Protein AF-D3YWL4-F1 (afdb_monomer_lite)

Foldseek 3Di:
DDPVVVVVVVVVVVVVVVCVVVVVVVDDDDDPPDVVVQQQDWDWDPDPDIDTDGSVVQPVVHDDDDDDDPDPPDPVSVVVVVVVVVPDD

Sequence (89 aa):
MGMWSIGVGAVGAAAVALLLANTDMFLSKPRKAALEYLEDIDLKTLEKEPRTFKAKELWEKNGAVIMAVRRPGCFLCRAEAADLMSLKP

Secondary structure (DSSP, 8-state):
--HHHHHHHHHHHHHHHHHHHTGGGTSPPPPP--HHHHHTPEEE--SSSPPEEEGGGGTSSS-------S-TT-HHHHHHHHHHHHS--

InterPro domains:
  IPR032801 Peroxiredoxin-like 2A/B/C [PTHR28630] (1-89)

Structure (mmCIF, N/CA/C/O backbone):
data_AF-D3YWL4-F1
#
_entry.id   AF-D3YWL4-F1
#
loop_
_atom_site.group_PDB
_atom_site.id
_atom_site.type_symbol
_atom_site.label_atom_id
_atom_site.label_alt_id
_atom_site.label_comp_id
_atom_site.label_asym_id
_atom_site.label_entity_id
_atom_site.label_seq_id
_atom_site.pdbx_PDB_ins_code
_atom_site.Cartn_x
_atom_site.Cartn_y
_atom_site.Cartn_z
_atom_site.occupancy
_atom_site.B_iso_or_equiv
_atom_site.auth_seq_id
_atom_site.auth_comp_id
_atom_site.auth_asym_id
_atom_site.auth_atom_id
_atom_site.pdbx_PDB_model_num
ATOM 1 N N . MET A 1 1 ? 35.594 9.985 -40.127 1.00 56.44 1 MET A N 1
ATOM 2 C CA . MET A 1 1 ? 34.726 9.467 -39.045 1.00 56.44 1 MET A CA 1
ATOM 3 C C . MET A 1 1 ? 34.791 7.952 -39.118 1.00 56.44 1 MET A C 1
ATOM 5 O O . MET A 1 1 ? 34.144 7.359 -39.966 1.00 56.44 1 MET A O 1
ATOM 9 N N . GLY A 1 2 ? 35.741 7.362 -38.392 1.00 59.91 2 GLY A N 1
ATOM 10 C CA . GLY A 1 2 ? 36.121 5.955 -38.548 1.00 59.91 2 GLY A CA 1
ATOM 11 C C . GLY A 1 2 ? 35.232 5.006 -37.748 1.00 59.91 2 GLY A C 1
ATOM 12 O O . GLY A 1 2 ? 34.503 5.440 -36.860 1.00 59.91 2 GLY A O 1
ATOM 13 N N . MET A 1 3 ? 35.357 3.710 -38.040 1.00 65.94 3 MET A N 1
ATOM 14 C CA . MET A 1 3 ? 34.695 2.560 -37.394 1.00 65.94 3 MET A CA 1
ATOM 15 C C . MET A 1 3 ? 34.527 2.686 -35.860 1.00 65.94 3 MET A C 1
ATOM 17 O O . MET A 1 3 ? 33.530 2.248 -35.292 1.00 65.94 3 MET A O 1
ATOM 21 N N . TRP A 1 4 ? 35.471 3.357 -35.197 1.00 67.12 4 TRP A N 1
ATOM 22 C CA . TRP A 1 4 ? 35.474 3.676 -33.768 1.00 67.12 4 TRP A CA 1
ATOM 23 C C . TRP A 1 4 ? 34.278 4.509 -33.284 1.00 67.12 4 TRP A C 1
ATOM 25 O O . TRP A 1 4 ? 33.747 4.238 -32.210 1.00 67.12 4 TRP A O 1
ATOM 35 N N . SER A 1 5 ? 33.813 5.492 -34.060 1.00 72.56 5 SER A N 1
ATOM 36 C CA . SER A 1 5 ? 32.684 6.348 -33.662 1.00 72.56 5 SER A CA 1
ATOM 37 C C . SER A 1 5 ? 31.359 5.578 -33.644 1.00 72.56 5 SER A C 1
ATOM 39 O O . SER A 1 5 ? 30.530 5.798 -32.765 1.00 72.56 5 SER A O 1
ATOM 41 N N . ILE A 1 6 ? 31.186 4.637 -34.579 1.00 77.44 6 ILE A N 1
ATOM 42 C CA . ILE A 1 6 ? 30.005 3.764 -34.652 1.00 77.44 6 ILE A CA 1
ATOM 43 C C . ILE A 1 6 ? 30.032 2.749 -33.504 1.00 77.44 6 ILE A C 1
ATOM 45 O O . ILE A 1 6 ? 29.014 2.550 -32.846 1.00 77.44 6 ILE A O 1
ATOM 49 N N . GLY A 1 7 ? 31.201 2.164 -33.211 1.00 78.25 7 GLY A N 1
ATOM 50 C CA . GLY A 1 7 ? 31.369 1.232 -32.093 1.00 78.25 7 GLY A CA 1
ATOM 51 C C . GLY A 1 7 ? 31.032 1.856 -30.735 1.00 78.25 7 GLY A C 1
ATOM 52 O O . GLY A 1 7 ? 30.250 1.287 -29.977 1.00 78.25 7 GLY A O 1
ATOM 53 N N . VAL A 1 8 ? 31.549 3.058 -30.446 1.00 86.50 8 VAL A N 1
ATOM 54 C CA . VAL A 1 8 ? 31.256 3.774 -29.188 1.00 86.50 8 VAL A CA 1
ATOM 55 C C . VAL A 1 8 ? 29.777 4.164 -29.095 1.00 86.50 8 VAL A C 1
ATOM 57 O O . VAL A 1 8 ? 29.161 3.987 -28.043 1.00 86.50 8 VAL A O 1
ATOM 60 N N . GLY A 1 9 ? 29.182 4.634 -30.197 1.00 88.69 9 GLY A N 1
ATOM 61 C CA . GLY A 1 9 ? 27.756 4.964 -30.245 1.00 88.69 9 GLY A CA 1
ATOM 62 C C . GLY A 1 9 ? 26.855 3.752 -29.987 1.00 88.69 9 GLY A C 1
ATOM 63 O O . GLY A 1 9 ? 25.918 3.840 -29.194 1.00 88.69 9 GLY A O 1
ATOM 64 N N . ALA A 1 10 ? 27.166 2.605 -30.598 1.00 90.81 10 ALA A N 1
ATOM 65 C CA . ALA A 1 10 ? 26.403 1.369 -30.426 1.00 90.81 10 ALA A CA 1
ATOM 66 C C . ALA A 1 10 ? 26.462 0.840 -28.984 1.00 90.81 10 ALA A C 1
ATOM 68 O O . ALA A 1 10 ? 25.432 0.460 -28.428 1.00 90.81 10 ALA A O 1
ATOM 69 N N . VAL A 1 11 ? 27.640 0.871 -28.350 1.00 92.88 11 VAL A N 1
ATOM 70 C CA . VAL A 1 11 ? 27.803 0.466 -26.941 1.00 92.88 11 VAL A CA 1
ATOM 71 C C . VAL A 1 11 ? 27.011 1.386 -26.010 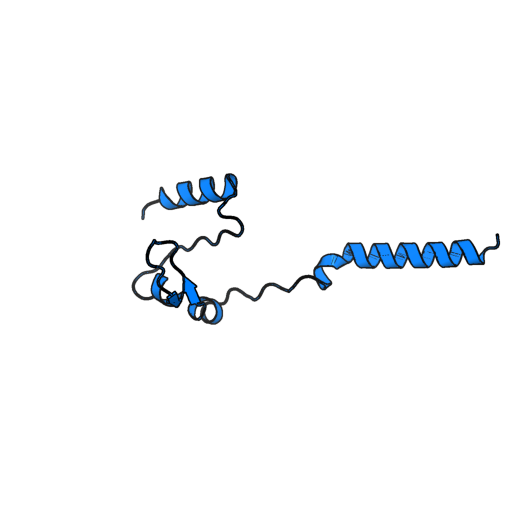1.00 92.88 11 VAL A C 1
ATOM 73 O O . VAL A 1 11 ? 26.314 0.902 -25.119 1.00 92.88 11 VAL A O 1
ATOM 76 N N . GLY A 1 12 ? 27.059 2.702 -26.242 1.00 93.62 12 GLY A N 1
ATOM 77 C CA . GLY A 1 12 ? 26.281 3.669 -25.464 1.00 93.62 12 GLY A CA 1
ATOM 78 C C . GLY A 1 12 ? 24.773 3.428 -25.568 1.00 93.62 12 GLY A C 1
ATOM 79 O O . GLY A 1 12 ? 24.087 3.358 -24.549 1.00 93.62 12 GLY A O 1
A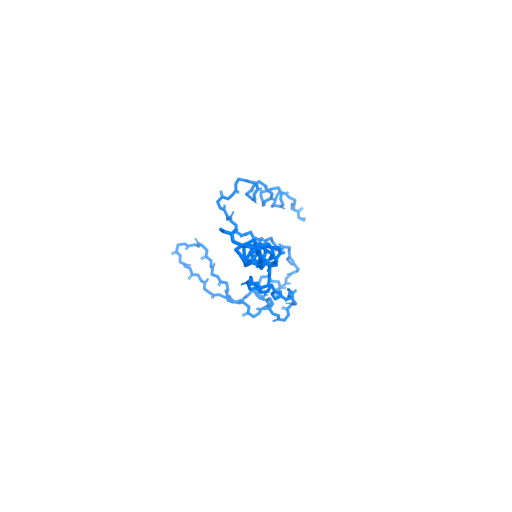TOM 80 N N . ALA A 1 13 ? 24.258 3.228 -26.784 1.00 95.19 13 ALA A N 1
ATOM 81 C CA . ALA A 1 13 ? 22.842 2.936 -27.007 1.00 95.19 13 ALA A CA 1
ATOM 82 C C . ALA A 1 13 ? 22.402 1.622 -26.337 1.00 95.19 13 ALA A C 1
ATOM 84 O O . ALA A 1 13 ? 21.344 1.577 -25.708 1.00 95.19 13 ALA A O 1
ATOM 85 N N . ALA A 1 14 ? 23.226 0.571 -26.415 1.00 95.06 14 ALA A N 1
ATOM 86 C CA . ALA A 1 14 ? 22.936 -0.713 -25.780 1.00 95.06 14 ALA A CA 1
ATOM 87 C C . ALA A 1 14 ? 22.885 -0.598 -24.247 1.00 95.06 14 ALA A C 1
ATOM 89 O O . ALA A 1 14 ? 21.973 -1.134 -23.617 1.00 95.06 14 ALA A O 1
ATOM 90 N N . ALA A 1 15 ? 23.815 0.149 -23.643 1.00 93.56 15 ALA A N 1
ATOM 91 C CA . ALA A 1 15 ? 23.830 0.391 -22.202 1.00 93.56 15 ALA A CA 1
ATOM 92 C C . ALA A 1 15 ? 22.575 1.145 -21.729 1.00 93.56 15 ALA A C 1
ATOM 94 O O . ALA A 1 15 ? 21.959 0.762 -20.733 1.00 93.56 15 ALA A O 1
ATOM 95 N N . VAL A 1 16 ? 22.150 2.177 -22.468 1.00 93.50 16 VAL A N 1
ATOM 96 C CA . VAL A 1 16 ? 20.920 2.927 -22.163 1.00 93.50 16 VAL A CA 1
ATOM 97 C C . VAL A 1 16 ? 19.683 2.040 -22.305 1.00 93.50 16 VAL A C 1
ATOM 99 O O . VAL A 1 16 ? 18.823 2.056 -21.426 1.00 93.50 16 VAL A O 1
ATOM 102 N N . ALA A 1 17 ? 19.598 1.229 -23.363 1.00 92.56 17 ALA A N 1
ATOM 103 C CA . ALA A 1 17 ? 18.479 0.310 -23.569 1.00 92.56 17 ALA A CA 1
ATOM 104 C C . ALA A 1 17 ? 18.360 -0.714 -22.429 1.00 92.56 17 ALA A C 1
ATOM 106 O O . ALA A 1 17 ? 17.264 -0.941 -21.920 1.00 92.56 17 ALA A O 1
ATOM 107 N N . LEU A 1 18 ? 19.486 -1.278 -21.979 1.00 92.62 18 LEU A N 1
ATOM 108 C CA . LEU A 1 18 ? 19.520 -2.190 -20.834 1.00 92.62 18 LEU A CA 1
ATOM 109 C C . LEU A 1 18 ? 19.085 -1.503 -19.538 1.00 92.62 18 LEU A C 1
ATOM 111 O O . LEU A 1 18 ? 18.314 -2.080 -18.775 1.00 92.62 18 LEU A O 1
ATOM 115 N N . LEU A 1 19 ? 19.528 -0.270 -19.293 1.00 90.75 19 LEU A N 1
ATOM 116 C CA . LEU A 1 19 ? 19.132 0.480 -18.103 1.00 90.75 19 LEU A CA 1
ATOM 117 C C . LEU A 1 19 ? 17.627 0.791 -18.100 1.00 90.75 19 LEU A C 1
ATOM 119 O O . LEU A 1 19 ? 16.960 0.578 -17.089 1.00 90.75 19 LEU A O 1
ATOM 123 N N . LEU A 1 20 ? 17.075 1.230 -19.236 1.00 89.00 20 LEU A N 1
ATOM 124 C CA . LEU A 1 20 ? 15.644 1.519 -19.381 1.00 89.00 20 LEU A CA 1
ATOM 125 C C . LEU A 1 20 ? 14.782 0.256 -19.252 1.00 89.00 20 LEU A C 1
ATOM 127 O O . LEU A 1 20 ? 13.746 0.286 -18.586 1.00 89.00 20 LEU A O 1
ATOM 131 N N . ALA A 1 21 ? 15.235 -0.867 -19.815 1.00 91.12 21 ALA A N 1
ATOM 132 C CA . ALA A 1 21 ? 14.554 -2.155 -19.695 1.00 91.12 21 ALA A CA 1
ATOM 133 C C . ALA A 1 21 ? 14.528 -2.692 -18.251 1.00 91.12 21 ALA A C 1
ATOM 135 O O . ALA A 1 21 ? 13.652 -3.481 -17.912 1.00 91.12 21 ALA A O 1
ATOM 136 N N . ASN A 1 22 ? 15.452 -2.244 -17.393 1.00 90.12 22 ASN A N 1
ATOM 137 C CA . ASN A 1 22 ? 15.595 -2.701 -16.008 1.00 90.12 22 ASN A CA 1
ATOM 138 C C . ASN A 1 22 ? 15.337 -1.589 -14.981 1.00 90.12 22 ASN A C 1
ATOM 140 O O . ASN A 1 22 ? 15.856 -1.634 -13.866 1.00 90.12 22 ASN A O 1
ATOM 144 N N . THR A 1 23 ? 14.508 -0.598 -15.318 1.00 85.00 23 THR A N 1
ATOM 145 C CA . THR A 1 23 ? 14.136 0.489 -14.388 1.00 85.00 23 THR A CA 1
ATOM 146 C C . THR A 1 23 ? 13.560 -0.025 -13.061 1.00 85.00 23 THR A C 1
ATOM 148 O O . THR A 1 23 ? 13.771 0.596 -12.020 1.00 85.00 23 THR A O 1
ATOM 151 N N . ASP A 1 24 ? 12.936 -1.208 -13.060 1.00 83.00 24 ASP A N 1
ATOM 152 C CA . ASP A 1 24 ? 12.430 -1.892 -11.863 1.00 83.00 24 ASP A CA 1
ATOM 153 C C . ASP A 1 24 ? 13.526 -2.262 -10.839 1.00 83.00 24 ASP A C 1
ATOM 155 O O . ASP A 1 24 ? 13.247 -2.411 -9.648 1.00 83.00 24 ASP A O 1
ATOM 159 N N . MET A 1 25 ? 14.793 -2.380 -11.257 1.00 82.38 25 MET A N 1
ATOM 160 C CA . MET A 1 25 ? 15.918 -2.602 -10.337 1.00 82.38 25 MET A CA 1
ATOM 161 C C . MET A 1 25 ? 16.216 -1.390 -9.450 1.00 82.38 25 MET A C 1
ATOM 163 O O . MET A 1 25 ? 16.741 -1.561 -8.353 1.00 82.38 25 MET A O 1
ATOM 167 N N . PHE A 1 26 ? 15.876 -0.183 -9.908 1.00 84.12 26 PHE A N 1
ATOM 168 C CA . PHE A 1 26 ? 16.081 1.059 -9.160 1.00 84.12 26 PHE A CA 1
ATOM 169 C C . PHE A 1 26 ? 14.870 1.442 -8.303 1.00 84.12 26 PHE A C 1
ATOM 171 O O . PHE A 1 26 ? 14.959 2.351 -7.479 1.00 84.12 26 PHE A O 1
ATOM 178 N N . LEU A 1 27 ? 13.735 0.760 -8.482 1.00 84.06 27 LEU A N 1
ATOM 179 C CA . LEU A 1 27 ? 12.561 0.959 -7.646 1.00 84.06 27 LEU A CA 1
ATOM 180 C C . LEU A 1 27 ? 12.749 0.254 -6.302 1.00 84.06 27 LEU A C 1
ATOM 182 O O . LEU A 1 27 ? 13.259 -0.867 -6.223 1.00 84.06 27 LEU A O 1
ATOM 186 N N . SER A 1 28 ? 12.292 0.902 -5.231 1.00 84.38 28 SER A N 1
ATOM 187 C CA . SER A 1 28 ? 12.194 0.255 -3.930 1.00 84.38 28 SER A CA 1
ATOM 188 C C . SER A 1 28 ? 11.302 -0.977 -4.055 1.00 84.38 28 SER A C 1
ATOM 190 O O . SER A 1 28 ? 10.136 -0.897 -4.450 1.00 84.38 28 SER A O 1
ATOM 192 N N . LYS A 1 29 ? 11.868 -2.145 -3.745 1.00 84.31 29 LYS A N 1
ATOM 193 C CA . LYS A 1 29 ? 11.120 -3.394 -3.834 1.00 84.31 29 LYS A CA 1
ATOM 194 C C . LYS A 1 29 ? 9.985 -3.376 -2.808 1.00 84.31 29 LYS A C 1
ATOM 196 O O . LYS A 1 29 ? 10.220 -3.002 -1.654 1.00 84.31 29 LYS A O 1
ATOM 201 N N . PRO A 1 30 ? 8.762 -3.775 -3.199 1.00 81.50 30 PRO A N 1
ATOM 202 C CA . PRO A 1 30 ? 7.666 -3.863 -2.255 1.00 81.50 30 PRO A CA 1
ATOM 203 C C . PRO A 1 30 ? 8.014 -4.904 -1.192 1.00 81.50 30 PRO A C 1
ATOM 205 O O . PRO A 1 30 ? 8.502 -5.996 -1.496 1.00 81.50 30 PRO A O 1
ATOM 208 N N . ARG A 1 31 ? 7.764 -4.571 0.073 1.00 82.19 31 ARG A N 1
ATOM 209 C CA . ARG A 1 31 ? 7.843 -5.562 1.144 1.00 82.19 31 ARG A CA 1
ATOM 210 C C . ARG A 1 31 ? 6.665 -6.524 0.999 1.00 82.19 31 ARG A C 1
ATOM 212 O O . ARG A 1 31 ? 5.574 -6.116 0.605 1.00 82.19 31 ARG A O 1
ATOM 219 N N . LYS A 1 32 ? 6.878 -7.802 1.323 1.00 83.62 32 LYS A N 1
ATOM 220 C CA . LYS A 1 32 ? 5.775 -8.764 1.403 1.00 83.62 32 LYS A CA 1
ATOM 221 C C . LYS A 1 32 ? 4.763 -8.274 2.440 1.00 83.62 32 LYS A C 1
ATOM 223 O O . LYS A 1 32 ? 5.151 -7.919 3.550 1.00 83.62 32 LYS A O 1
ATOM 228 N N . ALA A 1 33 ? 3.487 -8.276 2.068 1.00 83.62 33 ALA A N 1
ATOM 229 C CA . ALA A 1 33 ? 2.369 -7.919 2.936 1.00 83.62 33 ALA A CA 1
ATOM 230 C C . ALA A 1 33 ? 2.062 -9.058 3.929 1.00 83.62 33 ALA A C 1
ATOM 232 O O . ALA A 1 33 ? 0.987 -9.646 3.906 1.00 83.62 33 ALA A O 1
ATOM 233 N N . ALA A 1 34 ? 3.057 -9.424 4.740 1.00 91.31 34 ALA A N 1
ATOM 234 C CA . ALA A 1 34 ? 2.898 -10.379 5.830 1.00 91.31 34 ALA A CA 1
ATOM 235 C C . ALA A 1 34 ? 2.093 -9.733 6.966 1.00 91.31 34 ALA A C 1
ATOM 237 O O . ALA A 1 34 ? 2.228 -8.527 7.192 1.00 91.31 34 ALA A O 1
ATOM 238 N N . LEU A 1 35 ? 1.270 -10.510 7.673 1.00 91.06 35 LEU A N 1
ATOM 239 C CA . LEU A 1 35 ? 0.410 -9.977 8.736 1.00 91.06 35 LEU A CA 1
ATOM 240 C C . LEU A 1 35 ? 1.226 -9.328 9.854 1.00 91.06 35 LEU A C 1
ATOM 242 O O . LEU A 1 35 ? 0.857 -8.251 10.306 1.00 91.06 35 LEU A O 1
ATOM 246 N N . GLU A 1 36 ? 2.368 -9.913 10.206 1.00 91.88 36 GLU A N 1
ATOM 247 C CA . GLU A 1 36 ? 3.290 -9.406 11.229 1.00 91.88 36 GLU A CA 1
ATOM 248 C C . GLU A 1 36 ? 3.872 -8.042 10.830 1.00 91.88 36 GLU A C 1
ATOM 250 O O . GLU A 1 36 ? 4.090 -7.167 11.658 1.00 91.88 36 GLU A O 1
ATOM 255 N N . TYR A 1 37 ? 4.109 -7.831 9.531 1.00 91.75 37 TYR A N 1
ATOM 256 C CA . TYR A 1 37 ? 4.543 -6.526 9.038 1.00 91.75 37 TYR A CA 1
ATOM 257 C C . TYR A 1 37 ? 3.395 -5.517 9.036 1.00 91.75 37 TYR A C 1
ATOM 259 O O . TYR A 1 37 ? 3.612 -4.355 9.366 1.00 91.75 37 TYR A O 1
ATOM 267 N N . LEU A 1 38 ? 2.197 -5.943 8.627 1.00 92.44 38 LEU A N 1
ATOM 268 C CA . LEU A 1 38 ? 1.041 -5.061 8.513 1.00 92.44 38 LEU A CA 1
ATOM 269 C C . LEU A 1 38 ? 0.531 -4.607 9.878 1.00 92.44 38 LEU A C 1
ATOM 271 O O . LEU A 1 38 ? 0.191 -3.439 10.005 1.00 92.44 38 LEU A O 1
ATOM 275 N N . GLU A 1 39 ? 0.487 -5.491 10.875 1.00 94.50 39 GLU A N 1
ATOM 276 C CA . GLU A 1 39 ? -0.076 -5.208 12.201 1.00 94.50 39 GLU A CA 1
ATOM 277 C C . GLU A 1 39 ? 0.686 -4.107 12.956 1.00 94.50 39 GLU A C 1
ATOM 279 O O . GLU A 1 39 ? 0.070 -3.311 13.669 1.00 94.50 39 GLU A O 1
ATOM 284 N N . ASP A 1 40 ? 1.996 -4.013 12.718 1.00 95.25 40 ASP A N 1
ATOM 285 C CA . ASP A 1 40 ? 2.903 -3.060 13.360 1.00 95.25 40 ASP A CA 1
ATOM 286 C C . ASP A 1 40 ? 2.903 -1.660 12.721 1.00 95.25 40 ASP A C 1
ATOM 288 O O . ASP A 1 40 ? 3.525 -0.734 13.258 1.00 95.25 40 ASP A O 1
ATOM 292 N N . ILE A 1 41 ? 2.209 -1.464 11.594 1.00 94.56 41 ILE A N 1
ATOM 293 C CA . ILE A 1 41 ? 2.148 -0.169 10.902 1.00 94.56 41 ILE A CA 1
ATOM 294 C C . ILE A 1 41 ? 1.370 0.847 11.746 1.00 94.56 41 ILE A C 1
ATOM 296 O O . ILE A 1 41 ? 0.250 0.583 12.179 1.00 94.56 41 ILE A O 1
ATOM 300 N N . ASP A 1 42 ? 1.935 2.042 11.924 1.00 96.50 42 ASP A N 1
ATOM 301 C CA . ASP A 1 42 ? 1.230 3.174 12.529 1.00 96.50 42 ASP A CA 1
ATOM 302 C C . ASP A 1 42 ? 0.301 3.837 11.503 1.00 96.50 42 ASP A C 1
ATOM 304 O O . ASP A 1 42 ? 0.741 4.377 10.484 1.00 96.50 42 ASP A O 1
ATOM 308 N N . LEU A 1 43 ? -0.999 3.802 11.780 1.00 94.88 43 LEU A N 1
ATOM 309 C CA . LEU A 1 43 ? -2.041 4.448 10.992 1.00 94.88 43 LEU A CA 1
ATOM 310 C C . LEU A 1 43 ? -2.475 5.751 11.654 1.00 94.88 43 LEU A C 1
ATOM 312 O O . LEU A 1 43 ? -2.432 5.894 12.874 1.00 94.88 43 LEU A O 1
ATOM 316 N N . LYS A 1 44 ? -2.930 6.702 10.836 1.00 95.56 44 LYS A N 1
ATOM 317 C CA . LYS A 1 44 ? -3.450 7.995 11.284 1.00 95.56 44 LYS A CA 1
ATOM 318 C C . LYS A 1 44 ? -4.840 8.221 10.703 1.00 95.56 44 LYS A C 1
ATOM 320 O O . LYS A 1 44 ? -5.022 8.091 9.491 1.00 95.56 44 LYS A O 1
ATOM 325 N N . THR A 1 45 ? -5.807 8.579 11.545 1.00 93.88 45 THR A N 1
ATOM 326 C CA . THR A 1 45 ? -7.148 8.948 11.070 1.00 93.88 45 THR A CA 1
ATOM 327 C C . THR A 1 45 ? -7.118 10.277 10.309 1.00 93.88 45 THR A C 1
ATOM 329 O O . THR A 1 45 ? -6.269 11.139 10.544 1.00 93.88 45 THR A O 1
ATOM 332 N N . LEU A 1 46 ? -8.059 10.448 9.377 1.00 89.31 46 LEU A N 1
ATOM 333 C CA . LEU A 1 46 ? -8.225 11.680 8.590 1.00 89.31 46 LEU A CA 1
ATOM 334 C C . LEU A 1 46 ? -9.222 12.667 9.231 1.00 89.31 46 LEU A C 1
ATOM 336 O O . LEU A 1 46 ? -9.674 13.605 8.578 1.00 89.31 46 LEU A O 1
ATOM 340 N N . GLU A 1 47 ? -9.600 12.436 10.488 1.00 90.00 47 GLU A N 1
ATOM 341 C CA . GLU A 1 47 ? -10.571 13.249 11.224 1.00 90.00 47 GLU A CA 1
ATOM 342 C C . GLU A 1 47 ? -9.970 14.583 11.700 1.00 90.00 47 GLU A C 1
ATOM 344 O O . GLU A 1 47 ? -8.761 14.808 11.618 1.00 90.00 47 GLU A O 1
ATOM 349 N N . LYS A 1 48 ? -10.825 15.485 12.210 1.00 86.19 48 LYS A N 1
ATOM 350 C CA . LYS A 1 48 ? -10.398 16.803 12.722 1.00 86.19 48 LYS A CA 1
ATOM 351 C C . LYS A 1 48 ? -9.387 16.685 13.866 1.00 86.19 48 LYS A C 1
ATOM 353 O O . LYS A 1 48 ? -8.476 17.503 13.949 1.00 86.19 48 LYS A O 1
ATOM 358 N N . GLU A 1 49 ? -9.543 15.667 14.708 1.00 91.56 49 GLU A N 1
ATOM 359 C CA . GLU A 1 49 ? -8.599 15.304 15.762 1.00 91.56 49 GLU A CA 1
ATOM 360 C C . GLU A 1 49 ? -7.928 13.983 15.371 1.00 91.56 49 GLU A C 1
ATOM 362 O O . GLU A 1 49 ? -8.480 12.906 15.601 1.00 91.56 49 GLU A O 1
ATOM 367 N N . PRO A 1 50 ? -6.767 14.031 14.698 1.00 91.50 50 PRO A N 1
ATOM 368 C CA . PRO A 1 50 ? -6.159 12.823 14.181 1.00 91.50 50 PRO A CA 1
ATOM 369 C C . PRO A 1 50 ? -5.607 11.967 15.319 1.00 91.50 50 PRO A C 1
ATOM 371 O O . PRO A 1 50 ? -4.750 12.405 16.089 1.00 91.50 50 PRO A O 1
ATOM 374 N N . ARG A 1 51 ? -6.039 10.709 15.365 1.00 95.19 51 ARG A N 1
ATOM 375 C CA . ARG A 1 51 ? -5.491 9.687 16.255 1.00 95.19 51 ARG A CA 1
ATOM 376 C C . ARG A 1 51 ? -4.493 8.829 15.490 1.00 95.19 51 ARG A C 1
ATOM 378 O O . ARG A 1 51 ? -4.790 8.383 14.380 1.00 95.19 51 ARG A O 1
ATOM 385 N N . THR A 1 52 ? -3.343 8.578 16.109 1.00 96.44 52 THR A N 1
ATOM 386 C CA . THR A 1 52 ? -2.377 7.575 15.649 1.00 96.44 52 THR A CA 1
ATOM 387 C C . THR A 1 52 ? -2.588 6.282 16.424 1.00 96.44 52 THR A C 1
ATOM 389 O O . THR A 1 52 ? -2.785 6.327 17.639 1.00 96.44 52 THR A O 1
ATOM 392 N N . PHE A 1 53 ? -2.589 5.148 15.732 1.00 95.94 53 PHE A N 1
ATOM 393 C CA . PHE A 1 53 ? -2.881 3.840 16.316 1.00 95.94 53 PHE A CA 1
ATOM 394 C C . PHE A 1 53 ? -2.272 2.719 15.456 1.00 95.94 53 PHE A C 1
ATOM 396 O O . PHE A 1 53 ? -1.920 2.959 14.297 1.00 95.94 53 PHE A O 1
ATOM 403 N N . LYS A 1 54 ? -2.110 1.508 15.999 1.00 96.75 54 LYS A N 1
ATOM 404 C CA . LYS A 1 54 ? -1.520 0.387 15.246 1.00 96.75 54 LYS A CA 1
ATOM 405 C C . LYS A 1 54 ? -2.545 -0.232 14.309 1.00 96.75 54 LYS A C 1
ATOM 407 O O . LYS A 1 54 ? -3.705 -0.401 14.676 1.00 96.75 54 LYS A O 1
ATOM 412 N N . ALA A 1 55 ? -2.119 -0.640 13.118 1.00 95.56 55 ALA A N 1
ATOM 413 C CA . ALA A 1 55 ? -3.005 -1.253 12.133 1.00 95.56 55 ALA A CA 1
ATOM 414 C C . ALA A 1 55 ? -3.726 -2.490 12.681 1.00 95.56 55 ALA A C 1
ATOM 416 O O . ALA A 1 55 ? -4.896 -2.685 12.360 1.00 95.56 55 ALA A O 1
ATOM 417 N N . LYS A 1 56 ? -3.078 -3.249 13.577 1.00 95.94 56 LYS A N 1
ATOM 418 C CA . LYS A 1 56 ? -3.681 -4.376 14.303 1.00 95.94 56 LYS A CA 1
ATOM 419 C C . LYS A 1 56 ? -5.056 -4.066 14.896 1.00 95.94 56 LYS A C 1
ATOM 421 O O . LYS A 1 56 ? -5.944 -4.913 14.845 1.00 95.94 56 LYS A O 1
ATOM 426 N N . GLU A 1 57 ? -5.252 -2.854 15.418 1.00 95.94 57 GLU A N 1
ATOM 427 C CA . GLU A 1 57 ? -6.509 -2.440 16.056 1.00 95.94 57 GLU A CA 1
ATOM 428 C C . GLU A 1 57 ? -7.707 -2.511 15.087 1.00 95.94 57 GLU A C 1
ATOM 430 O O . GLU A 1 57 ? -8.844 -2.647 15.537 1.00 95.94 57 GLU A O 1
ATOM 435 N N . LEU A 1 58 ? -7.480 -2.474 13.764 1.00 94.00 58 LEU A N 1
ATOM 436 C CA . LEU A 1 58 ? -8.537 -2.595 12.751 1.00 94.00 58 LEU A CA 1
ATOM 437 C C . LEU A 1 58 ? -9.174 -3.992 12.693 1.00 94.00 58 LEU A C 1
ATOM 439 O O . LEU A 1 58 ? -10.331 -4.097 12.292 1.00 94.00 58 LEU A O 1
ATOM 443 N N . TRP A 1 59 ? -8.445 -5.050 13.065 1.00 94.44 59 TRP A N 1
ATOM 444 C CA . TRP A 1 59 ? -8.924 -6.440 12.994 1.00 94.44 59 TRP A CA 1
ATOM 445 C C . TRP A 1 59 ? -8.725 -7.241 14.285 1.00 94.44 59 TRP A C 1
ATOM 447 O O . TRP A 1 59 ? -8.895 -8.458 14.299 1.00 94.44 59 TRP A O 1
ATOM 457 N N . GLU A 1 60 ? -8.373 -6.580 15.388 1.00 94.62 60 GLU A N 1
ATOM 458 C CA . GLU A 1 60 ? -8.142 -7.245 16.674 1.00 94.62 60 GLU A CA 1
ATOM 459 C C . GLU A 1 60 ? -9.420 -7.882 17.240 1.00 94.62 60 GLU A C 1
ATOM 461 O O . GLU A 1 60 ? -9.378 -8.970 17.810 1.00 94.62 60 GLU A O 1
ATOM 466 N N . LYS A 1 61 ? -10.568 -7.210 17.072 1.00 94.19 61 LYS A N 1
ATOM 467 C CA . LYS A 1 61 ? -11.861 -7.671 17.610 1.00 94.19 61 LYS A CA 1
ATOM 468 C C . LYS A 1 61 ? -12.666 -8.510 16.624 1.00 94.19 61 LYS A C 1
ATOM 470 O O . LYS A 1 61 ? -13.323 -9.458 17.033 1.00 94.19 61 LYS A O 1
ATOM 475 N N . ASN A 1 62 ? -12.657 -8.130 15.349 1.00 91.19 62 ASN A N 1
ATOM 476 C CA . ASN A 1 62 ? -13.418 -8.775 14.283 1.00 91.19 62 ASN A CA 1
ATOM 477 C C . ASN A 1 62 ? -12.559 -8.837 13.023 1.00 91.19 62 ASN A C 1
ATOM 479 O O . ASN A 1 62 ? -11.735 -7.953 12.803 1.00 91.19 62 ASN A O 1
ATOM 483 N N . GLY A 1 63 ? -12.795 -9.834 12.168 1.00 89.75 63 GLY A N 1
ATOM 484 C CA . GLY A 1 63 ? -12.189 -9.851 10.839 1.00 89.75 63 GLY A CA 1
ATOM 485 C C . GLY A 1 63 ? -12.578 -8.598 10.050 1.00 89.75 63 GLY A C 1
ATOM 486 O O . GLY A 1 63 ? -13.733 -8.173 10.084 1.00 89.75 63 GLY A O 1
ATOM 487 N N . ALA A 1 64 ? -11.615 -8.012 9.343 1.00 89.94 64 ALA A N 1
ATOM 488 C CA . ALA A 1 64 ? -11.822 -6.816 8.540 1.00 89.94 64 ALA A CA 1
ATOM 489 C C . ALA A 1 64 ? -11.343 -7.044 7.104 1.00 89.94 64 ALA A C 1
ATOM 491 O O . ALA A 1 64 ? -10.295 -7.647 6.873 1.00 89.94 64 ALA A O 1
ATOM 492 N N . VAL A 1 65 ? -12.098 -6.516 6.140 1.00 88.94 65 VAL A N 1
ATOM 493 C CA . VAL A 1 65 ? -11.641 -6.368 4.755 1.00 88.94 65 VAL A CA 1
ATOM 494 C C . VAL A 1 65 ? -11.076 -4.962 4.611 1.00 88.94 65 VAL A C 1
ATOM 496 O O . VAL A 1 65 ? -11.780 -3.979 4.833 1.00 88.94 65 VAL A O 1
ATOM 499 N N . ILE A 1 66 ? -9.793 -4.865 4.266 1.00 89.69 66 ILE A N 1
ATOM 500 C CA . ILE A 1 66 ? -9.072 -3.592 4.190 1.00 89.69 66 ILE A CA 1
ATOM 501 C C . ILE A 1 66 ? -8.664 -3.335 2.748 1.00 89.69 66 ILE A C 1
ATOM 503 O O . ILE A 1 66 ? -7.901 -4.098 2.159 1.00 89.69 66 ILE A O 1
ATOM 507 N N . MET A 1 67 ? -9.141 -2.221 2.197 1.00 90.00 67 MET A N 1
ATOM 508 C CA . MET A 1 67 ? -8.732 -1.736 0.885 1.00 90.00 67 MET A CA 1
ATOM 509 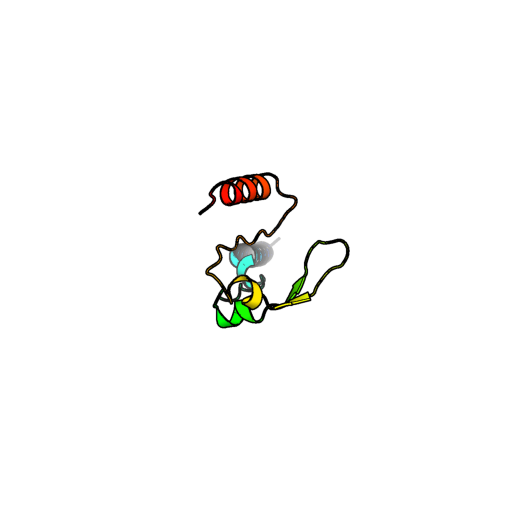C C . MET A 1 67 ? -7.640 -0.673 1.041 1.00 90.00 67 MET A C 1
ATOM 511 O O . MET A 1 67 ? -7.866 0.387 1.624 1.00 90.00 67 MET A O 1
ATOM 515 N N . ALA A 1 68 ? -6.455 -0.933 0.489 1.00 89.06 68 ALA A N 1
ATOM 516 C CA . ALA A 1 68 ? -5.358 0.030 0.462 1.00 89.06 68 ALA A CA 1
ATOM 517 C C . ALA A 1 68 ? -5.337 0.790 -0.873 1.00 89.06 68 ALA A C 1
ATOM 519 O O . ALA A 1 68 ? -5.083 0.214 -1.930 1.00 89.06 68 ALA A O 1
ATOM 520 N N . VAL A 1 69 ? -5.564 2.106 -0.830 1.00 90.25 69 VAL A N 1
ATOM 521 C CA . VAL A 1 69 ? -5.607 2.961 -2.027 1.00 90.25 69 VAL A CA 1
ATOM 522 C C . VAL A 1 69 ? -4.363 3.844 -2.110 1.00 90.25 69 VAL A C 1
ATOM 524 O O . VAL A 1 69 ? -4.118 4.679 -1.244 1.00 90.25 69 VAL A O 1
ATOM 527 N N . ARG A 1 70 ? -3.604 3.739 -3.209 1.00 86.12 70 ARG A N 1
ATOM 528 C CA . ARG A 1 70 ? -2.398 4.565 -3.432 1.00 86.12 70 ARG A CA 1
ATOM 529 C C . ARG A 1 70 ? -2.713 6.044 -3.697 1.00 86.12 70 ARG A C 1
ATOM 531 O O . ARG A 1 70 ? -1.923 6.915 -3.351 1.00 86.12 70 ARG A O 1
ATOM 538 N N . ARG A 1 71 ? -3.833 6.337 -4.368 1.00 89.62 71 ARG A N 1
ATOM 539 C CA . ARG A 1 71 ? -4.269 7.702 -4.718 1.00 89.62 71 ARG A CA 1
ATOM 540 C C . ARG A 1 71 ? -5.742 7.899 -4.351 1.00 89.62 71 ARG A C 1
ATOM 542 O O . ARG A 1 71 ? -6.593 7.667 -5.206 1.00 89.62 71 ARG A O 1
ATOM 549 N N . PRO A 1 72 ? -6.065 8.372 -3.134 1.00 83.31 72 PRO A N 1
ATOM 550 C CA . PRO A 1 72 ? -7.458 8.588 -2.717 1.00 83.31 72 PRO A CA 1
ATOM 551 C C . PRO A 1 72 ? -8.182 9.656 -3.560 1.00 83.3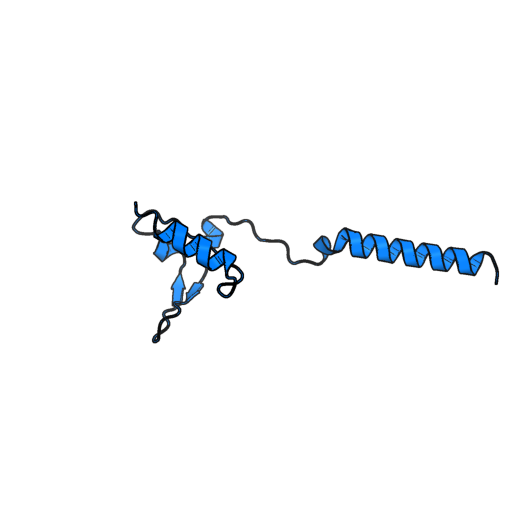1 72 PRO A C 1
ATOM 553 O O . PRO A 1 72 ? -9.407 9.742 -3.568 1.00 83.31 72 PRO A O 1
ATOM 556 N N . GLY A 1 73 ? -7.432 10.472 -4.310 1.00 87.75 73 GLY A N 1
ATOM 557 C CA . GLY A 1 73 ? -7.966 11.409 -5.300 1.00 87.75 73 GLY A CA 1
ATOM 558 C C . GLY A 1 73 ? -8.437 10.775 -6.616 1.00 87.75 73 GLY A C 1
ATOM 559 O O . GLY A 1 73 ? -9.131 11.433 -7.384 1.00 87.75 73 GLY A O 1
ATOM 560 N N . CYS A 1 74 ? -8.050 9.529 -6.901 1.00 94.94 74 CYS A N 1
ATOM 561 C CA . CYS A 1 74 ? -8.359 8.852 -8.158 1.00 94.94 74 CYS A CA 1
ATOM 562 C C . CYS A 1 74 ? -9.843 8.473 -8.222 1.00 94.94 74 CYS A C 1
ATOM 564 O O . CYS A 1 74 ? -10.334 7.770 -7.340 1.00 94.94 74 CYS A O 1
ATOM 566 N N . PHE A 1 75 ? -10.535 8.896 -9.285 1.00 92.69 75 PHE A N 1
ATOM 567 C CA . PHE A 1 75 ? -11.956 8.604 -9.492 1.00 92.69 75 PHE A CA 1
ATOM 568 C C . PHE A 1 75 ? -12.251 7.098 -9.460 1.00 92.69 75 PHE A C 1
ATOM 570 O O . PHE A 1 75 ? -13.146 6.675 -8.737 1.00 92.69 75 PHE A O 1
ATOM 577 N N . LEU A 1 76 ? -11.442 6.293 -10.159 1.00 93.12 76 LEU A N 1
ATOM 578 C CA . LEU A 1 76 ? -11.611 4.837 -10.204 1.00 93.12 76 LEU A CA 1
ATOM 579 C C . LEU A 1 76 ? -11.464 4.198 -8.817 1.00 93.12 76 LEU A C 1
ATOM 581 O O . LEU A 1 76 ? -12.305 3.403 -8.420 1.00 93.12 76 LEU A O 1
ATOM 585 N N . CYS A 1 77 ? -10.450 4.602 -8.043 1.00 92.94 77 CYS A N 1
ATOM 586 C CA . CYS A 1 77 ? -10.237 4.044 -6.706 1.00 92.94 77 CYS A CA 1
ATOM 587 C C . CYS A 1 77 ? -11.348 4.436 -5.725 1.00 92.94 77 CYS A C 1
ATOM 589 O O . CYS A 1 77 ? -11.661 3.671 -4.820 1.00 92.94 77 CYS A O 1
ATOM 591 N N . ARG A 1 78 ? -11.937 5.631 -5.878 1.00 91.06 78 ARG A N 1
ATOM 592 C CA . ARG A 1 78 ? -13.090 6.034 -5.062 1.00 91.06 78 ARG A CA 1
ATOM 593 C C . ARG A 1 78 ? -14.350 5.267 -5.427 1.00 91.06 78 ARG A C 1
ATOM 595 O O . ARG A 1 78 ? -15.087 4.910 -4.519 1.00 91.06 78 ARG A O 1
ATOM 602 N N . ALA A 1 79 ? -14.594 5.056 -6.719 1.00 92.50 79 ALA A N 1
ATOM 603 C CA . ALA A 1 79 ? -15.736 4.277 -7.182 1.00 92.50 79 ALA A CA 1
ATOM 604 C C . ALA A 1 79 ? -15.667 2.852 -6.618 1.00 92.50 79 ALA A C 1
ATOM 606 O O . ALA A 1 79 ? -16.590 2.420 -5.941 1.00 92.50 79 ALA A O 1
ATOM 607 N N . GLU A 1 80 ? -14.515 2.195 -6.757 1.00 91.75 80 GLU A N 1
ATOM 608 C CA . GLU A 1 80 ? -14.291 0.852 -6.215 1.00 91.75 80 GLU A CA 1
ATOM 609 C C . GLU A 1 80 ? -14.435 0.801 -4.683 1.00 91.75 80 GLU A C 1
ATOM 611 O O . GLU A 1 80 ? -15.077 -0.100 -4.150 1.00 91.75 80 GLU A O 1
ATOM 616 N N . ALA A 1 81 ? -13.905 1.793 -3.958 1.00 90.19 81 ALA A N 1
ATOM 617 C CA . ALA A 1 81 ? -14.072 1.869 -2.505 1.00 90.19 81 ALA A CA 1
ATOM 618 C C . ALA A 1 81 ? -15.542 2.054 -2.083 1.00 90.19 81 ALA A C 1
ATOM 620 O O . ALA A 1 81 ? -15.971 1.484 -1.079 1.00 90.19 81 ALA A O 1
ATOM 621 N N . ALA A 1 82 ? -16.314 2.848 -2.833 1.00 90.06 82 ALA A N 1
ATOM 622 C CA . ALA A 1 82 ? -17.739 3.051 -2.583 1.00 90.06 82 ALA A CA 1
ATOM 623 C C . ALA A 1 82 ? -18.547 1.775 -2.865 1.00 90.06 82 ALA A C 1
ATOM 625 O O . ALA A 1 82 ? -19.401 1.404 -2.058 1.00 90.06 82 ALA A O 1
ATOM 626 N N . ASP A 1 83 ? -18.227 1.073 -3.953 1.00 91.75 83 ASP A N 1
ATOM 627 C CA . ASP A 1 83 ? -18.848 -0.203 -4.303 1.00 91.75 83 ASP A CA 1
ATOM 628 C C . ASP A 1 83 ? -18.566 -1.259 -3.228 1.00 91.75 83 ASP A C 1
ATOM 630 O O . ASP A 1 83 ? -19.497 -1.896 -2.736 1.00 91.75 83 ASP A O 1
ATOM 634 N N . LEU A 1 84 ? -17.316 -1.385 -2.768 1.00 89.31 84 LEU A N 1
ATOM 635 C CA . LEU A 1 84 ? -16.953 -2.302 -1.680 1.00 89.31 84 LEU A CA 1
ATOM 636 C C . LEU A 1 84 ? -17.661 -1.965 -0.365 1.00 89.31 84 LEU A C 1
AT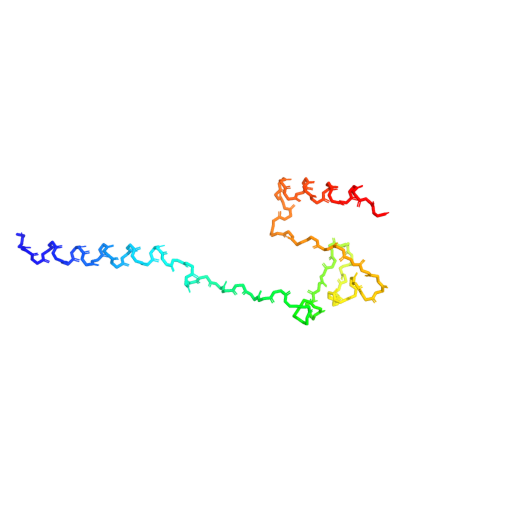OM 638 O O . LEU A 1 84 ? -18.107 -2.869 0.334 1.00 89.31 84 LEU A O 1
ATOM 642 N N . MET A 1 85 ? -17.805 -0.682 -0.026 1.00 85.56 85 MET A N 1
ATOM 643 C CA . MET A 1 85 ? -18.545 -0.266 1.170 1.00 85.56 85 MET A CA 1
ATOM 644 C C . MET A 1 85 ? -20.043 -0.605 1.072 1.00 85.56 85 MET A C 1
ATOM 646 O O . MET A 1 85 ? -20.685 -0.854 2.095 1.00 85.56 85 MET A O 1
ATOM 650 N N . SER A 1 86 ? -20.612 -0.606 -0.138 1.00 91.38 86 SER A N 1
ATOM 651 C CA . SER A 1 86 ? -22.023 -0.945 -0.364 1.00 91.38 86 SER A CA 1
ATOM 652 C C . SER A 1 86 ? -22.325 -2.429 -0.138 1.00 91.38 86 SER A C 1
ATOM 654 O O . SER A 1 86 ? -23.440 -2.774 0.264 1.00 91.38 86 SER A O 1
ATOM 656 N N . LEU A 1 87 ? -21.319 -3.291 -0.329 1.00 86.88 87 LEU A N 1
ATOM 657 C CA . LEU A 1 87 ? -21.352 -4.717 -0.014 1.00 86.88 87 LEU A CA 1
ATOM 658 C C . LEU A 1 87 ? -21.248 -4.898 1.506 1.00 86.88 87 LEU A C 1
ATOM 660 O O . LEU A 1 87 ? -20.238 -5.354 2.039 1.00 86.88 87 LEU A O 1
ATOM 664 N N . LYS A 1 88 ? -22.292 -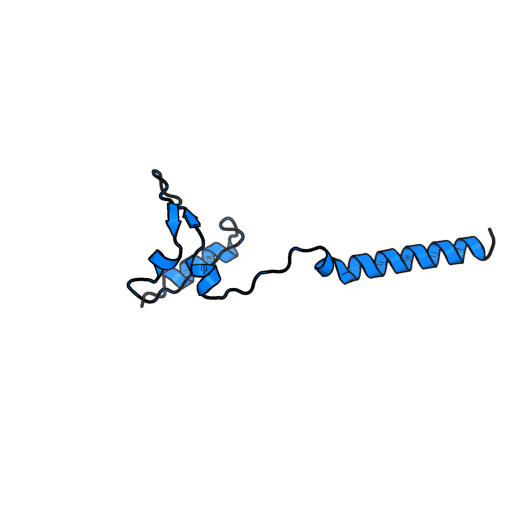4.483 2.226 1.00 68.31 88 LYS A N 1
ATOM 665 C CA . LYS A 1 88 ? -22.422 -4.775 3.653 1.00 68.31 88 LYS A CA 1
ATOM 666 C C . LYS A 1 88 ? -22.389 -6.298 3.861 1.00 68.31 88 LYS A C 1
ATOM 668 O O . LYS A 1 88 ? -23.097 -6.994 3.130 1.00 68.31 88 LYS A O 1
ATOM 673 N N . PRO A 1 89 ? -21.614 -6.811 4.830 1.00 60.94 89 PRO A N 1
ATOM 674 C CA . PRO A 1 89 ? -21.872 -8.132 5.389 1.00 60.94 89 PRO A CA 1
ATOM 675 C C . PRO A 1 89 ? -23.205 -8.161 6.151 1.00 60.94 89 PRO A C 1
ATOM 677 O O . PRO A 1 89 ? -23.633 -7.094 6.661 1.00 60.94 89 PRO A O 1
#

pLDDT: mean 88.34, std 8.29, range [56.44, 96.75]

Radius of gyration: 23.49 Å; chains: 1; bounding box: 58×27×57 Å

Organism: Mus musculus (NCBI:txid10090)